Protein AF-A0A7C9D635-F1 (afdb_monomer)

pLDDT: mean 89.64, std 3.55, range [79.94, 94.56]

Foldseek 3Di:
DQVLLVVLVVLLVVLCVVLVVVLVVLCVVPDVSSVVSVVVSVVVSVCCSVVSVVVVLVVLLVVLCVVCVPCPPVSVVVSVVVVVNNVVNVVCVCVVVVVVD

Structure (mmCIF, N/CA/C/O backbone):
data_AF-A0A7C9D635-F1
#
_entry.id   AF-A0A7C9D635-F1
#
loop_
_atom_site.group_PDB
_atom_site.id
_atom_site.type_symbol
_atom_site.label_atom_id
_atom_site.label_alt_id
_atom_site.label_comp_id
_atom_site.label_asym_id
_atom_site.label_entity_id
_atom_site.label_seq_id
_atom_site.pdbx_PDB_ins_code
_atom_site.Cartn_x
_atom_site.Cartn_y
_atom_site.Cartn_z
_atom_site.occupancy
_atom_site.B_iso_or_equiv
_atom_site.auth_seq_id
_atom_site.auth_comp_id
_atom_site.auth_asym_id
_atom_site.auth_atom_id
_atom_site.pdbx_PDB_model_num
ATOM 1 N N . GLY A 1 1 ? 2.271 -0.012 -13.519 1.00 80.25 1 GLY A N 1
ATOM 2 C CA . GLY A 1 1 ? 1.827 0.991 -12.536 1.00 80.25 1 GLY A CA 1
ATOM 3 C C . GLY A 1 1 ? 0.332 0.948 -12.304 1.00 80.25 1 GLY A C 1
ATOM 4 O O . GLY A 1 1 ? -0.094 0.659 -11.195 1.00 80.25 1 GLY A O 1
ATOM 5 N N . ALA A 1 2 ? -0.465 1.207 -13.348 1.00 83.44 2 ALA A N 1
ATOM 6 C CA . ALA A 1 2 ? -1.921 1.358 -13.250 1.00 83.44 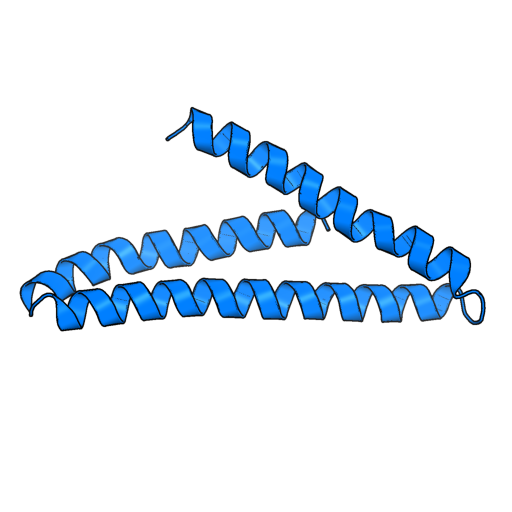2 ALA A CA 1
ATOM 7 C C . ALA A 1 2 ? -2.637 0.184 -12.556 1.00 83.44 2 ALA A C 1
A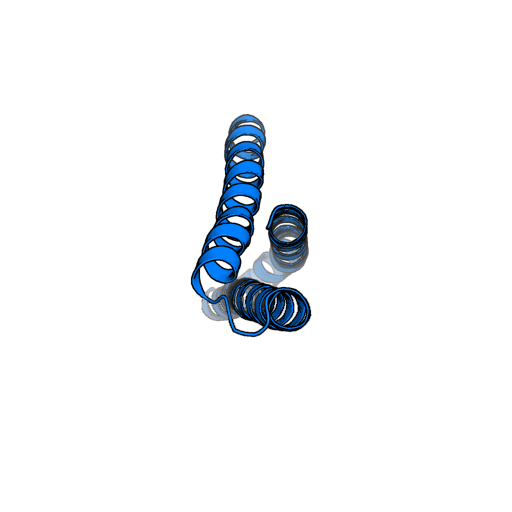TOM 9 O O . ALA A 1 2 ? -3.346 0.398 -11.578 1.00 83.44 2 ALA A O 1
ATOM 10 N N . ILE A 1 3 ? -2.390 -1.055 -12.996 1.00 87.88 3 ILE A N 1
ATOM 11 C CA . ILE A 1 3 ? -2.997 -2.256 -12.395 1.00 87.88 3 ILE A CA 1
ATOM 12 C C . ILE A 1 3 ? -2.609 -2.385 -10.914 1.00 87.88 3 ILE A C 1
ATOM 14 O O . ILE A 1 3 ? -3.475 -2.556 -10.061 1.00 87.88 3 ILE A O 1
ATOM 18 N N . THR A 1 4 ? -1.323 -2.225 -10.587 1.00 87.56 4 THR A N 1
ATOM 19 C CA . THR A 1 4 ? -0.830 -2.267 -9.201 1.00 87.56 4 THR A CA 1
ATOM 20 C C . THR A 1 4 ? -1.498 -1.213 -8.320 1.00 87.56 4 THR A C 1
ATOM 22 O O . THR A 1 4 ? -1.825 -1.498 -7.170 1.00 87.56 4 THR A O 1
ATOM 25 N N . SER A 1 5 ? -1.734 -0.014 -8.858 1.00 85.50 5 SER A N 1
ATOM 26 C CA . SER A 1 5 ? -2.427 1.081 -8.169 1.00 85.50 5 SER A CA 1
ATOM 27 C C . SER A 1 5 ? -3.887 0.725 -7.863 1.00 85.50 5 SER A C 1
ATOM 29 O O . SER A 1 5 ? -4.326 0.855 -6.720 1.00 85.50 5 SER A O 1
ATOM 31 N N . VAL A 1 6 ? -4.615 0.159 -8.834 1.00 88.62 6 VAL A N 1
ATOM 32 C CA . VAL A 1 6 ? -6.007 -0.292 -8.646 1.00 88.62 6 VAL A CA 1
ATOM 33 C C . VAL A 1 6 ? -6.096 -1.413 -7.607 1.00 88.62 6 VAL A C 1
ATOM 35 O O . VAL A 1 6 ? -6.906 -1.336 -6.682 1.00 88.62 6 VAL A O 1
ATOM 38 N N . ILE A 1 7 ? -5.228 -2.426 -7.707 1.00 90.00 7 ILE A N 1
ATOM 39 C CA . ILE A 1 7 ? -5.168 -3.534 -6.739 1.00 90.00 7 ILE A CA 1
ATOM 40 C C . ILE A 1 7 ? -4.857 -3.006 -5.333 1.00 90.00 7 ILE A C 1
ATOM 42 O O . ILE A 1 7 ? -5.476 -3.436 -4.360 1.00 90.00 7 ILE A O 1
ATOM 46 N N . SER A 1 8 ? -3.940 -2.045 -5.220 1.00 87.94 8 SER A N 1
ATOM 47 C CA . SER A 1 8 ? -3.569 -1.428 -3.940 1.00 87.94 8 SER A CA 1
ATOM 48 C C . SER A 1 8 ? -4.747 -0.697 -3.296 1.00 87.94 8 SER A C 1
ATOM 50 O O . SER A 1 8 ? -5.003 -0.874 -2.103 1.00 87.94 8 SER A O 1
ATOM 52 N N . GLY A 1 9 ? -5.511 0.068 -4.084 1.00 86.88 9 GLY A N 1
ATOM 53 C CA . GLY A 1 9 ? -6.738 0.714 -3.614 1.00 86.88 9 GLY A CA 1
ATOM 54 C C . GLY A 1 9 ? -7.799 -0.294 -3.164 1.00 86.88 9 GLY A C 1
ATOM 55 O O . GLY A 1 9 ? -8.386 -0.143 -2.091 1.00 86.88 9 GLY A O 1
ATOM 56 N N . PHE A 1 10 ? -8.000 -1.366 -3.933 1.00 89.88 10 PHE A N 1
ATOM 57 C CA . PHE A 1 10 ? -8.976 -2.408 -3.611 1.00 89.88 10 PHE A CA 1
ATOM 58 C C . PHE A 1 10 ? -8.619 -3.184 -2.335 1.00 89.88 10 PHE A C 1
ATOM 60 O O . PHE A 1 10 ? -9.476 -3.379 -1.472 1.00 89.88 10 PHE A O 1
ATOM 67 N N . LEU A 1 11 ? -7.358 -3.594 -2.176 1.00 90.62 11 LEU A N 1
ATOM 68 C CA . LEU A 1 11 ? -6.887 -4.291 -0.974 1.00 90.62 11 LEU A CA 1
ATOM 69 C C . LEU A 1 11 ? -7.008 -3.412 0.277 1.00 90.62 11 LEU A C 1
ATOM 71 O O . LEU A 1 11 ? -7.472 -3.889 1.315 1.00 90.62 11 LEU A O 1
ATOM 75 N N . GLY A 1 12 ? -6.666 -2.125 0.163 1.00 89.31 12 GLY A N 1
ATOM 76 C CA . GLY A 1 12 ? -6.865 -1.147 1.233 1.00 89.31 12 GLY A CA 1
ATOM 77 C C . GLY A 1 12 ? -8.333 -1.007 1.642 1.00 89.31 12 GLY A C 1
ATOM 78 O O . GLY A 1 12 ? -8.667 -1.045 2.826 1.00 89.31 12 GLY A O 1
ATOM 79 N N . MET A 1 13 ? -9.238 -0.937 0.666 1.00 91.69 13 MET A N 1
ATOM 80 C CA . MET A 1 13 ? -10.676 -0.871 0.932 1.00 91.69 13 MET A CA 1
ATOM 81 C C . MET A 1 13 ? -11.206 -2.156 1.589 1.00 91.69 13 MET A C 1
ATOM 83 O O . MET A 1 13 ? -12.028 -2.096 2.508 1.00 91.69 13 MET A O 1
ATOM 87 N N . LYS A 1 14 ? -10.722 -3.330 1.166 1.00 92.69 14 LYS A N 1
ATOM 88 C CA . LYS A 1 14 ? -11.120 -4.621 1.748 1.00 92.69 14 LYS A CA 1
ATOM 89 C C . LYS A 1 14 ? -10.719 -4.748 3.214 1.00 92.69 14 LYS A C 1
ATOM 91 O O . LYS A 1 14 ? -11.546 -5.166 4.022 1.00 92.69 14 LYS A O 1
ATOM 96 N N . ILE A 1 15 ? -9.493 -4.368 3.580 1.00 91.56 15 ILE A N 1
ATOM 97 C CA . ILE A 1 15 ? -9.068 -4.442 4.984 1.00 91.56 15 ILE A CA 1
ATOM 98 C C . ILE A 1 15 ? -9.791 -3.404 5.851 1.00 91.56 15 ILE A C 1
ATOM 100 O O . ILE A 1 15 ? -10.195 -3.734 6.966 1.00 91.56 15 ILE A O 1
ATOM 104 N N . ALA A 1 16 ? -10.044 -2.200 5.326 1.00 90.00 16 ALA A N 1
ATOM 105 C CA . ALA A 1 16 ? -10.796 -1.166 6.037 1.00 90.00 16 ALA A CA 1
ATOM 106 C C . ALA A 1 16 ? -12.244 -1.608 6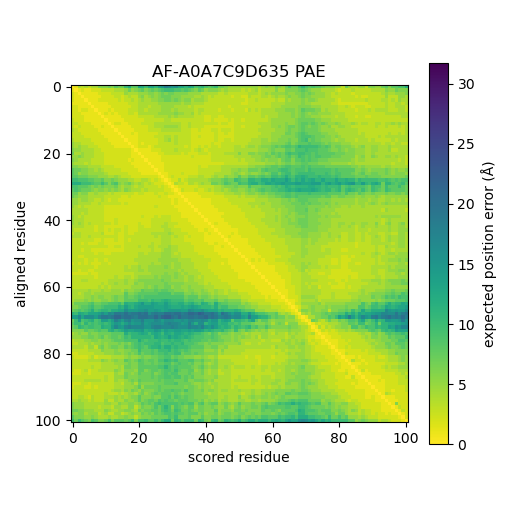.315 1.00 90.00 16 ALA A C 1
ATOM 108 O O . ALA A 1 16 ? -12.675 -1.645 7.466 1.00 90.00 16 ALA A O 1
ATOM 109 N N . THR A 1 17 ? -12.978 -2.043 5.286 1.00 92.69 17 THR A N 1
ATOM 110 C CA . THR A 1 17 ? -14.371 -2.516 5.437 1.00 92.69 17 THR A CA 1
ATOM 111 C C . THR A 1 17 ? -14.491 -3.720 6.374 1.00 92.69 17 THR A C 1
ATOM 113 O O . THR A 1 17 ? -15.461 -3.820 7.125 1.00 92.69 17 THR A O 1
ATOM 116 N N . TYR A 1 18 ? -13.484 -4.594 6.404 1.00 91.88 18 TYR A N 1
ATOM 117 C CA . TYR A 1 18 ? -13.421 -5.716 7.339 1.00 91.88 18 TYR A CA 1
ATOM 118 C C . TYR A 1 18 ? -13.134 -5.292 8.790 1.00 91.88 18 TYR A C 1
ATOM 120 O O . TYR A 1 18 ? -13.691 -5.858 9.735 1.00 91.88 18 TYR A O 1
ATOM 128 N N . ALA A 1 19 ? -12.254 -4.309 8.989 1.00 92.31 19 ALA A N 1
ATOM 129 C CA . ALA A 1 19 ? -11.829 -3.875 10.316 1.00 92.31 19 ALA A CA 1
ATOM 130 C C . ALA A 1 19 ? -12.851 -2.967 11.014 1.00 92.31 19 ALA A C 1
ATOM 132 O O . ALA A 1 19 ? -12.938 -3.009 12.239 1.00 92.31 19 ALA A O 1
ATOM 133 N N . ASN A 1 20 ? -13.657 -2.205 10.268 1.00 92.19 20 ASN A N 1
ATOM 134 C CA . ASN A 1 20 ? -14.585 -1.213 10.827 1.00 92.19 20 ASN A CA 1
ATOM 135 C C . ASN A 1 20 ? -15.512 -1.799 11.908 1.00 92.19 20 ASN A C 1
ATOM 137 O O . ASN A 1 20 ? -15.509 -1.331 13.046 1.00 92.19 20 ASN A O 1
ATOM 141 N N . ALA A 1 21 ? -16.233 -2.883 11.601 1.00 93.56 21 ALA A N 1
ATOM 142 C CA . ALA A 1 21 ? -17.135 -3.520 12.566 1.00 93.56 21 ALA A CA 1
ATOM 143 C C . ALA A 1 21 ? -16.388 -4.135 13.767 1.00 93.56 21 ALA A C 1
ATOM 145 O O . ALA A 1 21 ? -16.878 -4.107 14.897 1.00 93.56 21 ALA A O 1
ATOM 146 N N . ARG A 1 22 ? -15.176 -4.664 13.547 1.00 92.31 22 ARG A N 1
ATOM 147 C CA . ARG A 1 22 ? -14.344 -5.258 14.608 1.00 92.31 22 ARG A CA 1
ATOM 148 C C . ARG A 1 22 ? -13.842 -4.205 15.585 1.00 92.31 22 ARG A C 1
ATOM 150 O O . ARG A 1 22 ? -13.879 -4.437 16.790 1.00 92.31 22 ARG A O 1
ATOM 157 N N . THR A 1 23 ? -13.434 -3.046 15.080 1.00 92.38 23 THR A N 1
ATOM 158 C CA . THR A 1 23 ? -13.019 -1.910 15.908 1.00 92.38 23 THR A CA 1
ATOM 159 C C . THR A 1 23 ? -14.172 -1.439 16.797 1.00 92.38 23 THR A C 1
ATOM 161 O O . THR A 1 23 ? -13.965 -1.231 17.992 1.00 92.38 23 THR A O 1
ATOM 164 N N . THR A 1 24 ? -15.403 -1.361 16.273 1.00 93.50 24 THR A N 1
ATOM 165 C CA . THR A 1 24 ? -16.593 -1.004 17.069 1.00 93.50 24 THR A CA 1
ATOM 166 C C . THR A 1 24 ? -16.911 -2.037 18.155 1.00 93.50 24 THR A C 1
ATOM 168 O O . THR A 1 24 ? -17.258 -1.667 19.276 1.00 93.50 24 THR A O 1
ATOM 171 N N . LEU A 1 25 ? -16.775 -3.335 17.863 1.00 94.38 25 LEU A N 1
ATOM 172 C CA . LEU A 1 25 ? -16.985 -4.391 18.860 1.00 94.38 25 LEU A CA 1
ATOM 173 C C . LEU A 1 25 ? -15.929 -4.351 19.971 1.00 94.38 25 LEU A C 1
ATOM 175 O O . LEU A 1 25 ? -16.267 -4.484 21.147 1.00 94.38 25 LEU A O 1
ATOM 179 N N . GLU A 1 26 ? -14.664 -4.128 19.618 1.00 92.25 26 GLU A N 1
ATOM 180 C CA . GLU A 1 26 ? -13.569 -4.036 20.589 1.00 92.25 26 GLU A CA 1
ATOM 181 C C . GLU A 1 26 ? -13.597 -2.735 21.402 1.00 92.25 26 GLU A C 1
ATOM 183 O O . GLU A 1 26 ? -13.112 -2.723 22.532 1.00 92.25 26 GLU A O 1
ATOM 188 N N . ALA A 1 27 ? -14.246 -1.675 20.908 1.00 93.75 27 ALA A N 1
ATOM 189 C CA . ALA A 1 27 ? -14.462 -0.444 21.672 1.00 93.75 27 ALA A CA 1
ATOM 190 C C . ALA A 1 27 ? -15.300 -0.671 22.940 1.00 93.75 27 ALA A C 1
ATOM 192 O O . ALA A 1 27 ? -15.100 0.023 23.936 1.00 93.75 27 ALA A O 1
ATOM 193 N N . ARG A 1 28 ? -16.157 -1.704 22.961 1.00 93.19 28 ARG A N 1
ATOM 194 C CA . ARG A 1 28 ? -16.902 -2.109 24.169 1.00 93.19 28 ARG A CA 1
ATOM 195 C C . ARG A 1 28 ? -15.992 -2.597 25.299 1.00 93.19 28 ARG A C 1
ATOM 197 O O . ARG A 1 28 ? -16.391 -2.557 26.456 1.00 93.19 28 ARG A O 1
ATOM 204 N N . LYS A 1 29 ? -14.782 -3.062 24.974 1.00 91.94 29 LYS A N 1
ATOM 205 C CA . LYS A 1 29 ? -13.781 -3.562 25.932 1.00 91.94 29 LYS A CA 1
ATOM 206 C C . LYS A 1 29 ? -12.760 -2.487 26.328 1.00 91.94 29 LYS A C 1
ATOM 208 O O . LYS A 1 29 ? -11.789 -2.790 27.018 1.00 91.94 29 LYS A O 1
ATOM 213 N N . GLY A 1 30 ? -12.966 -1.247 25.881 1.00 92.44 30 GLY A N 1
ATOM 214 C CA . GLY A 1 30 ? -12.103 -0.105 26.154 1.00 92.44 30 GLY A CA 1
ATOM 215 C C . GLY A 1 30 ? -11.297 0.362 24.941 1.00 92.44 30 GLY A C 1
ATOM 216 O O . GLY A 1 30 ? -11.036 -0.374 23.987 1.00 92.44 30 GLY A O 1
ATOM 217 N N . VAL A 1 31 ? -10.860 1.620 25.011 1.00 92.38 31 VAL A N 1
ATOM 218 C CA . VAL A 1 31 ? -10.211 2.336 23.901 1.00 92.38 31 VAL A CA 1
ATOM 219 C C . VAL A 1 31 ? -8.908 1.662 23.458 1.00 92.38 31 VAL A C 1
ATOM 221 O O . VAL A 1 31 ? -8.639 1.572 22.264 1.00 92.38 31 VAL A O 1
ATOM 224 N N . GLY A 1 32 ? -8.127 1.110 24.394 1.00 93.50 32 GLY A N 1
ATOM 225 C CA . GLY A 1 32 ? -6.860 0.447 24.071 1.00 93.50 32 GLY A CA 1
ATOM 226 C C . GLY A 1 32 ? -7.024 -0.776 23.161 1.00 93.50 32 GLY A C 1
ATOM 227 O O . GLY A 1 32 ? -6.220 -0.984 22.252 1.00 93.50 32 GLY A O 1
ATOM 228 N N . LYS A 1 33 ? -8.089 -1.569 23.345 1.00 90.81 33 LYS A N 1
ATOM 229 C CA . LYS A 1 33 ? -8.364 -2.745 22.501 1.00 90.81 33 LYS A CA 1
ATOM 230 C C . LYS A 1 33 ? -8.827 -2.336 21.104 1.00 90.81 33 LYS A C 1
ATOM 232 O O . LYS A 1 33 ? -8.316 -2.875 20.123 1.00 90.81 33 LYS A O 1
ATOM 237 N N . ALA A 1 34 ? -9.709 -1.340 21.010 1.00 91.81 34 ALA A N 1
ATOM 238 C CA . ALA A 1 34 ? -10.128 -0.771 19.729 1.00 91.81 34 ALA A CA 1
ATOM 239 C C . ALA A 1 34 ? -8.946 -0.183 18.946 1.00 91.81 34 ALA A C 1
ATOM 241 O O . ALA A 1 34 ? -8.797 -0.463 17.756 1.00 91.81 34 ALA A O 1
ATOM 242 N N . PHE A 1 35 ? -8.068 0.562 19.623 1.00 94.06 35 PHE A N 1
ATOM 243 C CA . PHE A 1 35 ? -6.881 1.149 19.008 1.00 94.06 35 PHE A CA 1
ATOM 244 C C . PHE A 1 35 ? -5.955 0.082 18.418 1.00 94.06 35 PHE A C 1
ATOM 246 O O . PHE A 1 35 ? -5.518 0.218 17.280 1.00 94.06 35 PHE A O 1
ATOM 253 N N . ILE A 1 36 ? -5.704 -1.016 19.141 1.00 94.06 36 ILE A N 1
ATOM 254 C CA . ILE A 1 36 ? -4.860 -2.110 18.637 1.00 94.06 36 ILE A CA 1
ATOM 255 C C . ILE A 1 36 ? -5.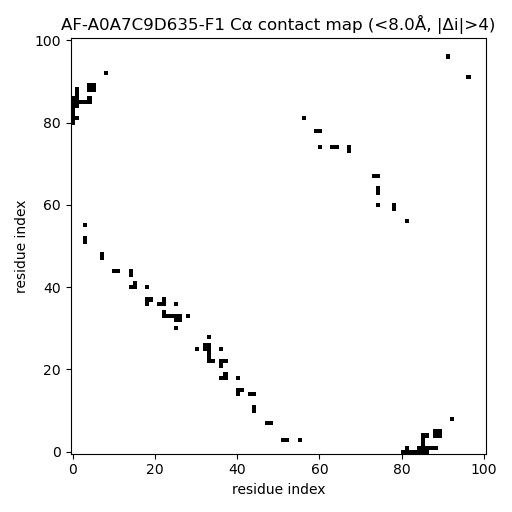455 -2.734 17.369 1.00 94.06 36 ILE A C 1
ATOM 257 O O . ILE A 1 36 ? -4.707 -3.040 16.440 1.00 94.06 36 ILE A O 1
ATOM 261 N N . VAL A 1 37 ? -6.776 -2.923 17.298 1.00 93.19 37 VAL A N 1
ATOM 262 C CA . VAL A 1 37 ? -7.422 -3.485 16.099 1.00 93.19 37 VAL A CA 1
ATOM 263 C C . VAL A 1 37 ? -7.344 -2.523 14.919 1.00 93.19 37 VAL A C 1
ATOM 265 O O . VAL A 1 37 ? -6.925 -2.938 13.835 1.00 93.19 37 VAL A O 1
ATOM 268 N N . ALA A 1 38 ? -7.656 -1.245 15.134 1.00 92.31 38 ALA A N 1
ATOM 269 C CA . ALA A 1 38 ? -7.537 -0.223 14.101 1.00 92.31 38 ALA A CA 1
ATOM 270 C C . ALA A 1 38 ? -6.086 -0.105 13.601 1.00 92.31 38 ALA A C 1
ATOM 272 O O . ALA A 1 38 ? -5.836 -0.197 12.399 1.00 92.31 38 ALA A O 1
ATOM 273 N N . PHE A 1 39 ? -5.112 -0.021 14.511 1.00 94.56 39 PHE A N 1
ATOM 274 C CA . PHE A 1 39 ? -3.696 0.087 14.166 1.00 94.56 39 PHE A CA 1
ATOM 275 C C . PHE A 1 39 ? -3.183 -1.145 13.415 1.00 94.56 39 PHE A C 1
ATOM 277 O O . PHE A 1 39 ? -2.522 -1.008 12.388 1.00 94.56 39 PHE A O 1
ATOM 284 N N . ARG A 1 40 ? -3.534 -2.359 13.863 1.00 93.75 40 ARG A N 1
ATOM 285 C CA . ARG A 1 40 ? -3.163 -3.595 13.154 1.00 93.75 40 ARG A CA 1
ATOM 286 C C . ARG A 1 40 ? -3.763 -3.645 11.752 1.00 93.75 40 ARG A C 1
ATOM 288 O O . ARG A 1 40 ? -3.065 -4.042 10.826 1.00 93.75 40 ARG A O 1
ATOM 295 N N . SER A 1 41 ? -5.013 -3.219 11.574 1.00 92.69 41 SER A N 1
ATOM 296 C CA . SER A 1 41 ? -5.625 -3.162 10.241 1.00 92.69 41 SER A CA 1
ATOM 297 C C . SER A 1 41 ? -4.937 -2.150 9.315 1.00 92.69 41 SER A C 1
ATOM 299 O O . SER A 1 41 ? -4.670 -2.470 8.157 1.00 92.69 41 SER A O 1
ATOM 301 N N . GLY A 1 42 ? -4.552 -0.981 9.841 1.00 92.12 42 GLY A N 1
ATOM 302 C CA . GLY A 1 42 ? -3.771 0.015 9.104 1.00 92.12 42 GLY A CA 1
ATOM 303 C C . GLY A 1 42 ? -2.369 -0.483 8.745 1.00 92.12 42 GLY A C 1
ATOM 304 O O . GLY A 1 42 ? -1.918 -0.301 7.616 1.00 92.12 42 GLY A O 1
ATOM 305 N N . ALA A 1 43 ? -1.705 -1.186 9.665 1.00 94.19 43 ALA A N 1
ATOM 306 C CA . ALA A 1 43 ? -0.403 -1.796 9.414 1.00 94.19 43 ALA A CA 1
ATOM 307 C C . ALA A 1 43 ? -0.474 -2.842 8.291 1.00 94.19 43 ALA A C 1
ATOM 309 O O . ALA A 1 43 ? 0.375 -2.832 7.402 1.00 94.19 43 ALA A O 1
ATOM 310 N N . VAL A 1 44 ? -1.505 -3.699 8.277 1.00 92.62 44 VAL A N 1
ATOM 311 C CA . VAL A 1 44 ? -1.714 -4.681 7.197 1.00 92.62 44 VAL A CA 1
ATOM 312 C C . VAL A 1 44 ? -1.829 -3.986 5.843 1.00 92.62 44 VAL A C 1
ATOM 314 O O . VAL A 1 44 ? -1.169 -4.417 4.901 1.00 92.62 44 VAL A O 1
ATOM 317 N N . MET A 1 45 ? -2.594 -2.892 5.750 1.00 91.88 45 MET A N 1
ATOM 318 C CA . MET A 1 45 ? -2.666 -2.085 4.527 1.00 91.88 45 MET A CA 1
ATOM 319 C C . MET A 1 45 ? -1.281 -1.556 4.128 1.00 91.88 45 MET A C 1
ATOM 321 O O . MET A 1 45 ? -0.843 -1.773 3.000 1.00 91.88 45 MET A O 1
ATOM 325 N N . GLY A 1 46 ? -0.566 -0.907 5.050 1.00 91.75 46 GLY A N 1
ATOM 326 C CA . GLY A 1 46 ? 0.742 -0.307 4.776 1.00 91.75 46 GLY A CA 1
ATOM 327 C C . GLY A 1 46 ? 1.785 -1.316 4.288 1.00 91.75 46 GLY A C 1
ATOM 328 O O . GLY A 1 46 ? 2.420 -1.090 3.256 1.00 91.75 46 GLY A O 1
ATOM 329 N N . PHE A 1 47 ? 1.925 -2.451 4.978 1.00 94.25 47 PHE A N 1
ATOM 330 C CA . PHE A 1 47 ? 2.883 -3.492 4.598 1.00 94.25 47 PHE A CA 1
ATOM 331 C C . PHE A 1 47 ? 2.545 -4.133 3.251 1.00 94.25 47 PHE A C 1
ATOM 333 O O . PHE A 1 47 ? 3.450 -4.332 2.441 1.00 94.25 47 PHE A O 1
ATOM 340 N N . LEU A 1 48 ? 1.264 -4.409 2.974 1.00 91.50 48 LEU A N 1
ATOM 341 C CA . LEU A 1 48 ? 0.846 -4.960 1.680 1.00 91.50 48 LEU A CA 1
ATOM 342 C C . LEU A 1 48 ? 1.161 -4.005 0.533 1.00 91.50 48 LEU A C 1
ATOM 344 O O . LEU A 1 48 ? 1.722 -4.431 -0.474 1.00 91.50 48 LEU A O 1
ATOM 348 N N . LEU A 1 49 ? 0.827 -2.721 0.682 1.00 90.94 49 LEU A N 1
ATOM 349 C CA . LEU A 1 49 ? 1.052 -1.730 -0.368 1.00 90.94 49 LEU A CA 1
ATOM 350 C C . LEU A 1 49 ? 2.548 -1.502 -0.616 1.00 90.94 49 LEU A C 1
ATOM 352 O O . LEU A 1 49 ? 2.974 -1.483 -1.772 1.00 90.94 49 LEU A O 1
ATOM 356 N N . ALA A 1 50 ? 3.348 -1.380 0.446 1.00 92.44 50 ALA A N 1
ATOM 357 C CA . ALA A 1 50 ? 4.790 -1.181 0.331 1.00 92.44 50 ALA A CA 1
ATOM 358 C C . ALA A 1 50 ? 5.490 -2.397 -0.299 1.00 92.44 50 ALA A C 1
ATOM 360 O O . ALA A 1 50 ? 6.240 -2.245 -1.265 1.00 92.44 50 ALA A O 1
ATOM 361 N N . ALA A 1 51 ? 5.208 -3.607 0.200 1.00 93.06 51 ALA A N 1
ATOM 362 C CA . ALA A 1 51 ? 5.823 -4.830 -0.307 1.00 93.06 51 ALA A CA 1
ATOM 363 C C . ALA A 1 51 ? 5.407 -5.116 -1.755 1.00 93.06 51 ALA A C 1
ATOM 365 O O . ALA A 1 51 ? 6.262 -5.398 -2.592 1.00 93.06 51 ALA A O 1
ATOM 366 N N . ASN A 1 52 ? 4.116 -4.988 -2.079 1.00 91.06 52 ASN A N 1
ATOM 367 C CA . ASN A 1 52 ? 3.619 -5.215 -3.434 1.00 91.06 52 ASN A CA 1
ATOM 368 C C . ASN A 1 52 ? 4.158 -4.170 -4.423 1.00 91.06 52 ASN A C 1
ATOM 370 O O . ASN A 1 52 ? 4.555 -4.516 -5.533 1.00 91.06 52 ASN A O 1
ATOM 374 N N . GLY A 1 53 ? 4.224 -2.896 -4.023 1.00 90.38 53 GLY A N 1
ATOM 375 C CA . GLY A 1 53 ? 4.787 -1.835 -4.857 1.00 90.38 53 GLY A CA 1
ATOM 376 C C . GLY A 1 53 ? 6.254 -2.086 -5.211 1.00 90.38 53 GLY A C 1
ATOM 377 O O . GLY A 1 53 ? 6.626 -1.973 -6.381 1.00 90.38 53 GLY A O 1
ATOM 378 N N . LEU A 1 54 ? 7.057 -2.485 -4.220 1.00 92.56 54 LEU A N 1
ATOM 379 C CA . LEU A 1 54 ? 8.471 -2.808 -4.410 1.00 92.56 54 LEU A CA 1
ATOM 380 C C . LEU A 1 54 ? 8.665 -4.084 -5.240 1.00 92.56 54 LEU A C 1
ATOM 382 O O . LEU A 1 54 ? 9.484 -4.100 -6.156 1.00 92.56 54 LEU A O 1
ATOM 386 N N . LEU A 1 55 ? 7.890 -5.134 -4.958 1.00 92.81 55 LEU A N 1
ATOM 387 C CA . LEU A 1 55 ? 7.969 -6.414 -5.660 1.00 92.81 55 LEU A CA 1
ATOM 388 C C . LEU A 1 55 ? 7.618 -6.265 -7.144 1.00 92.81 55 LEU A C 1
ATOM 390 O O . LEU A 1 55 ? 8.349 -6.763 -7.998 1.00 92.81 55 LEU A O 1
ATOM 394 N N . VAL A 1 56 ? 6.547 -5.537 -7.475 1.00 92.25 56 VAL A N 1
ATOM 395 C CA . VAL A 1 56 ? 6.170 -5.317 -8.878 1.00 9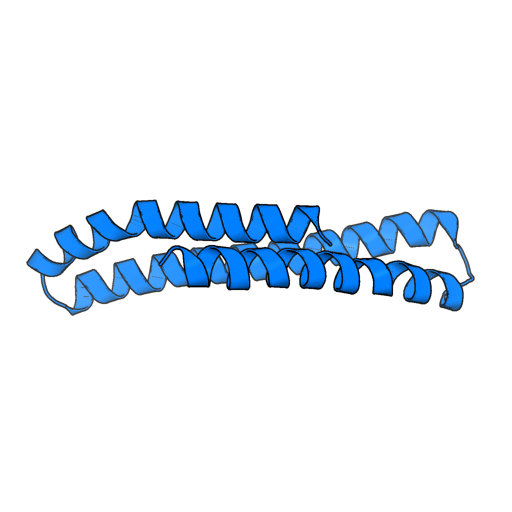2.25 56 VAL A CA 1
ATOM 396 C C . VAL A 1 56 ? 7.208 -4.461 -9.603 1.00 92.25 56 VAL A C 1
ATOM 398 O O . VAL A 1 56 ? 7.529 -4.752 -10.757 1.00 92.25 56 VAL A O 1
ATOM 401 N N . LEU A 1 57 ? 7.768 -3.441 -8.945 1.00 91.06 57 LEU A N 1
ATOM 402 C CA . LEU A 1 57 ? 8.847 -2.643 -9.526 1.00 91.06 57 LEU A CA 1
ATOM 403 C C . LEU A 1 57 ? 10.074 -3.516 -9.826 1.00 91.06 57 LEU A C 1
ATOM 405 O O . LEU A 1 57 ? 10.598 -3.473 -10.936 1.00 91.06 57 LEU A O 1
ATOM 409 N N . TYR A 1 58 ? 10.480 -4.356 -8.873 1.00 91.44 58 TYR A N 1
ATOM 410 C CA . TYR A 1 58 ? 11.606 -5.275 -9.024 1.00 91.44 58 TYR A CA 1
ATOM 411 C C . TYR A 1 58 ? 11.406 -6.273 -10.174 1.00 91.44 58 TYR A C 1
ATOM 413 O O . TYR A 1 58 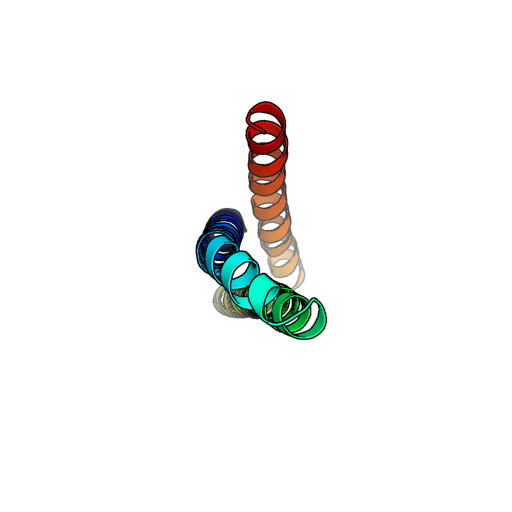? 12.290 -6.426 -11.017 1.00 91.44 58 TYR A O 1
ATOM 421 N N . ILE A 1 59 ? 10.227 -6.900 -10.263 1.00 91.06 59 ILE A N 1
ATOM 422 C CA . ILE A 1 59 ? 9.888 -7.816 -11.365 1.00 91.06 59 ILE A CA 1
ATOM 423 C C . ILE A 1 59 ? 9.909 -7.081 -12.707 1.00 91.06 59 ILE A C 1
ATOM 425 O O . ILE A 1 59 ? 10.436 -7.605 -13.686 1.00 91.06 59 ILE A O 1
ATOM 429 N N . THR A 1 60 ? 9.378 -5.856 -12.757 1.00 88.62 60 THR A N 1
ATOM 430 C CA . THR A 1 60 ? 9.379 -5.048 -13.985 1.00 88.62 60 THR A CA 1
ATOM 431 C C . THR A 1 60 ? 10.812 -4.749 -14.430 1.00 88.62 60 THR A C 1
ATOM 433 O O . THR A 1 60 ? 11.130 -4.938 -15.598 1.00 88.62 60 THR A O 1
ATOM 436 N N . ILE A 1 61 ? 11.708 -4.376 -13.512 1.00 88.50 61 ILE A N 1
ATOM 437 C CA . ILE A 1 61 ? 13.129 -4.152 -13.827 1.00 88.50 61 ILE A CA 1
ATOM 438 C C . ILE A 1 61 ? 13.778 -5.422 -14.392 1.00 88.50 61 ILE A C 1
ATOM 440 O O . ILE A 1 61 ? 14.462 -5.358 -15.409 1.00 88.50 61 ILE A O 1
ATOM 444 N N . LEU A 1 62 ? 13.545 -6.581 -13.768 1.00 88.06 62 LEU A N 1
ATOM 445 C CA . LEU A 1 62 ? 14.080 -7.867 -14.228 1.00 88.06 62 LEU A CA 1
ATOM 446 C C . LEU A 1 62 ? 13.601 -8.236 -15.637 1.00 88.06 62 LEU A C 1
ATOM 448 O O . LEU A 1 62 ? 14.409 -8.654 -16.463 1.00 88.06 62 LEU A O 1
ATOM 452 N N . LEU A 1 63 ? 12.309 -8.054 -15.920 1.00 88.00 63 LEU A N 1
ATOM 453 C CA . LEU A 1 63 ? 11.732 -8.343 -17.235 1.00 88.00 63 LEU A CA 1
ATOM 454 C C . LEU A 1 63 ? 12.280 -7.410 -18.318 1.00 88.00 63 LEU A C 1
ATOM 456 O O . LEU A 1 63 ? 12.647 -7.872 -19.394 1.00 88.00 63 LEU A O 1
ATOM 460 N N . PHE A 1 64 ? 12.385 -6.113 -18.030 1.00 85.81 64 PHE A N 1
ATOM 461 C CA . PHE A 1 64 ? 12.940 -5.149 -18.982 1.00 85.81 64 PHE A CA 1
ATOM 462 C C . PHE A 1 64 ? 14.441 -5.361 -19.197 1.00 85.81 64 PHE A C 1
ATOM 464 O O . PHE A 1 64 ? 14.923 -5.188 -20.315 1.00 85.81 64 PHE A O 1
ATOM 471 N N . LYS A 1 65 ? 15.173 -5.820 -18.174 1.00 86.38 65 LYS A N 1
ATOM 472 C CA . LYS A 1 65 ? 16.597 -6.160 -18.287 1.00 86.38 65 LYS A CA 1
ATOM 473 C C . LYS A 1 65 ? 16.851 -7.301 -19.275 1.00 86.38 65 LYS A C 1
ATOM 475 O O . LYS A 1 65 ? 17.847 -7.257 -19.988 1.00 86.38 65 LYS A O 1
ATOM 480 N N . LEU A 1 66 ? 15.953 -8.289 -19.358 1.00 85.31 66 LEU A N 1
ATOM 481 C CA . LEU A 1 66 ? 16.065 -9.377 -20.341 1.00 85.31 66 LEU A CA 1
ATOM 482 C C . LEU A 1 66 ? 15.981 -8.875 -21.790 1.00 85.31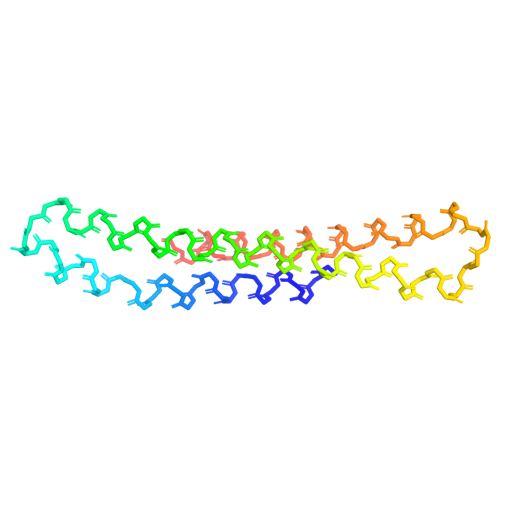 66 LEU A C 1
ATOM 484 O O . LEU A 1 66 ? 16.568 -9.492 -22.672 1.00 85.31 66 LEU A O 1
ATOM 488 N N . TYR A 1 67 ? 15.264 -7.775 -22.030 1.00 84.12 67 TYR A N 1
ATOM 489 C CA . TYR A 1 67 ? 15.087 -7.202 -23.364 1.00 84.12 67 TYR A CA 1
ATOM 490 C C . TYR A 1 67 ? 16.157 -6.154 -23.712 1.00 84.12 67 TYR A C 1
ATOM 492 O O . TYR A 1 67 ? 16.679 -6.162 -24.821 1.00 84.12 67 TYR A O 1
ATOM 500 N N . TYR A 1 68 ? 16.504 -5.272 -22.769 1.00 82.00 68 TYR A N 1
ATOM 501 C CA . TYR A 1 68 ? 17.442 -4.163 -22.999 1.00 82.00 68 TYR A CA 1
ATOM 502 C C . TYR A 1 68 ? 18.925 -4.536 -22.819 1.00 82.00 68 TYR A C 1
ATOM 504 O O . TYR A 1 68 ? 19.795 -3.822 -23.316 1.00 82.00 68 TYR A O 1
ATOM 512 N N . GLY A 1 69 ? 19.244 -5.648 -22.145 1.00 81.12 69 GLY A N 1
ATOM 513 C CA . GLY A 1 69 ? 20.622 -6.127 -21.988 1.00 81.12 69 GLY A CA 1
ATOM 514 C C . GLY A 1 69 ? 21.542 -5.112 -21.295 1.00 81.12 69 GLY A C 1
ATOM 515 O O . GLY A 1 69 ? 21.448 -4.917 -20.083 1.00 81.12 69 GLY A O 1
ATOM 516 N N . GLU A 1 70 ? 22.437 -4.496 -22.074 1.00 79.94 70 GLU A N 1
ATOM 517 C CA . GLU A 1 70 ? 23.448 -3.512 -21.642 1.00 79.94 70 GLU A CA 1
ATOM 518 C C . GLU A 1 70 ? 22.980 -2.047 -21.788 1.00 79.94 70 GLU A C 1
ATOM 520 O O . GLU A 1 70 ? 2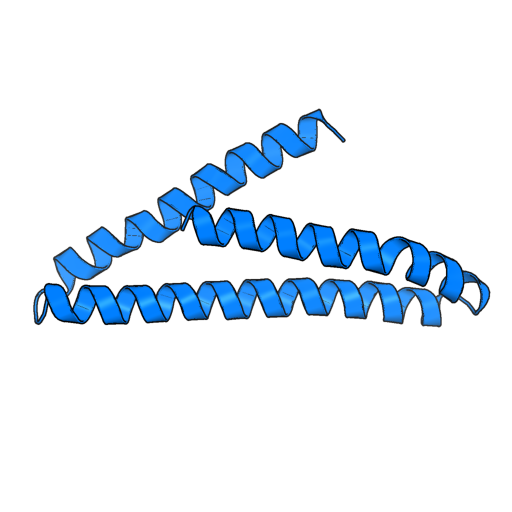3.689 -1.138 -21.359 1.00 79.94 70 GLU A O 1
ATOM 525 N N . ASP A 1 71 ? 21.802 -1.777 -22.365 1.00 83.31 71 ASP A N 1
ATOM 526 C CA . ASP A 1 71 ? 21.257 -0.415 -22.450 1.00 83.31 71 ASP A CA 1
ATOM 527 C C . ASP A 1 71 ? 20.426 -0.067 -21.204 1.00 83.31 71 ASP A C 1
ATOM 529 O O . ASP A 1 71 ? 19.200 -0.201 -21.150 1.00 83.31 71 ASP A O 1
ATOM 533 N N . TRP A 1 72 ? 21.123 0.391 -20.163 1.00 80.12 72 TRP A N 1
ATOM 534 C CA . TRP A 1 72 ? 20.500 0.823 -18.908 1.00 80.12 72 TRP A CA 1
ATOM 535 C C . TRP A 1 72 ? 19.724 2.140 -19.068 1.00 80.12 72 TRP A C 1
ATOM 537 O O . TRP A 1 72 ? 18.802 2.396 -18.291 1.00 80.12 72 TRP A O 1
ATOM 547 N N . GLY A 1 73 ? 20.065 2.963 -20.068 1.00 83.00 73 GLY A N 1
ATOM 548 C CA . GLY A 1 73 ? 19.415 4.250 -20.321 1.00 83.00 73 GLY A CA 1
ATOM 549 C C . GLY A 1 73 ? 17.964 4.068 -20.761 1.00 83.00 73 GLY A C 1
ATOM 550 O O . GLY A 1 73 ? 17.048 4.536 -20.077 1.00 83.00 73 GLY A O 1
ATOM 551 N N . GLY A 1 74 ? 17.750 3.301 -21.836 1.00 82.94 74 GLY A N 1
ATOM 552 C CA . GLY A 1 74 ? 16.406 3.001 -22.345 1.00 82.94 74 GLY A CA 1
ATOM 553 C C . GLY A 1 74 ? 15.552 2.172 -21.376 1.00 82.94 74 GLY A C 1
ATOM 554 O O . GLY A 1 74 ? 14.324 2.325 -21.315 1.00 82.94 74 GLY A O 1
ATOM 555 N N . LEU A 1 75 ? 16.196 1.338 -20.552 1.00 84.69 75 LEU A N 1
ATOM 556 C CA . LEU A 1 75 ? 15.532 0.559 -19.508 1.00 84.69 75 LEU A CA 1
ATOM 557 C C . LEU A 1 75 ? 14.883 1.456 -18.446 1.00 84.69 75 LEU A C 1
ATOM 559 O O . LEU A 1 75 ? 13.696 1.293 -18.145 1.00 84.69 75 LEU A O 1
ATOM 563 N N . PHE A 1 76 ? 15.629 2.408 -17.878 1.00 84.94 76 PHE A N 1
ATOM 564 C CA . PHE A 1 76 ? 15.078 3.290 -16.845 1.00 84.94 76 PHE A CA 1
ATOM 565 C C . PHE A 1 76 ? 14.072 4.285 -17.408 1.00 84.94 76 PHE A C 1
ATOM 567 O O . PHE A 1 76 ? 13.072 4.556 -16.739 1.00 84.94 76 PHE A O 1
ATOM 574 N N . GLU A 1 77 ? 14.276 4.759 -18.638 1.00 88.31 77 GLU A N 1
ATOM 575 C CA . GLU A 1 77 ? 13.299 5.594 -19.337 1.00 88.31 77 GLU A CA 1
ATOM 576 C C . GLU A 1 77 ? 11.950 4.873 -19.458 1.00 88.31 77 GLU A C 1
ATOM 578 O O . GLU A 1 77 ? 10.917 5.418 -19.067 1.00 88.31 77 GLU A O 1
ATOM 583 N N . SER A 1 78 ? 11.957 3.594 -19.841 1.00 84.56 78 SER A N 1
ATOM 584 C CA . SER A 1 78 ? 10.742 2.772 -19.900 1.00 84.56 78 SER A CA 1
ATOM 585 C C . SER A 1 78 ? 10.092 2.556 -18.524 1.00 84.56 78 SER A C 1
ATOM 587 O O . SER A 1 78 ? 8.863 2.577 -18.392 1.00 84.56 78 SER A O 1
ATOM 589 N N . ILE A 1 79 ? 10.895 2.394 -17.466 1.00 88.19 79 ILE A N 1
ATOM 590 C CA . ILE A 1 79 ? 10.398 2.223 -16.089 1.00 88.19 79 ILE A CA 1
ATOM 591 C C . ILE A 1 79 ? 9.705 3.485 -15.567 1.00 88.19 79 ILE A C 1
ATOM 593 O O . ILE A 1 79 ? 8.781 3.364 -14.757 1.00 88.19 79 ILE A O 1
ATOM 597 N N . THR A 1 80 ? 10.059 4.686 -16.038 1.00 88.44 80 THR A N 1
ATOM 598 C CA . THR A 1 80 ? 9.346 5.915 -15.633 1.00 88.44 80 THR A CA 1
ATOM 599 C C . THR A 1 80 ? 7.838 5.836 -15.925 1.00 88.44 80 THR A C 1
ATOM 601 O O . THR A 1 80 ? 7.020 6.328 -15.136 1.00 88.44 80 THR A O 1
ATOM 604 N N . GLY A 1 81 ? 7.443 5.089 -16.966 1.00 89.62 81 GLY A N 1
ATOM 605 C CA . GLY A 1 81 ? 6.046 4.792 -17.291 1.00 89.62 81 GLY A CA 1
ATOM 606 C C . GLY A 1 81 ? 5.298 4.019 -16.193 1.00 89.62 81 GLY A C 1
ATOM 607 O O . GLY A 1 81 ? 4.079 4.160 -16.044 1.00 89.62 81 GLY A O 1
ATOM 608 N N . TYR A 1 82 ? 6.004 3.250 -15.354 1.00 90.06 82 TYR A N 1
ATOM 609 C CA . TYR A 1 82 ? 5.408 2.586 -14.193 1.00 90.06 82 TYR A CA 1
ATOM 610 C C . TYR A 1 82 ? 4.860 3.603 -13.185 1.00 90.06 82 TYR A C 1
ATOM 612 O O . TYR A 1 82 ? 3.723 3.446 -12.723 1.00 90.06 82 TYR A O 1
ATOM 620 N N . GLY A 1 83 ? 5.643 4.643 -12.881 1.00 89.19 83 GLY A N 1
ATOM 621 C CA . GLY A 1 83 ? 5.248 5.732 -11.987 1.00 89.19 83 GLY A CA 1
ATOM 622 C C . GLY A 1 83 ? 4.102 6.557 -12.567 1.00 89.19 83 GLY A C 1
ATOM 623 O O . GLY A 1 83 ? 3.112 6.797 -11.875 1.00 89.19 83 GLY A O 1
ATOM 624 N N . LEU A 1 84 ? 4.183 6.889 -13.861 1.00 92.44 84 LEU A N 1
ATOM 625 C CA . LEU A 1 84 ? 3.130 7.614 -14.575 1.00 92.44 84 LEU A CA 1
ATOM 626 C C . LEU A 1 84 ? 1.781 6.888 -14.480 1.00 92.44 84 LEU A C 1
ATOM 628 O O . LEU A 1 84 ? 0.809 7.453 -13.982 1.00 92.44 84 LEU A O 1
ATOM 632 N N . GLY A 1 85 ? 1.730 5.601 -14.841 1.00 90.31 85 GLY A N 1
ATOM 633 C CA . GLY A 1 85 ? 0.484 4.833 -14.779 1.00 90.31 85 GLY A CA 1
ATOM 634 C C . GLY A 1 85 ? -0.072 4.667 -13.357 1.00 90.31 85 GLY A C 1
ATOM 635 O O . GLY A 1 85 ? -1.287 4.598 -13.176 1.00 90.31 85 GLY A O 1
ATOM 636 N N . GLY A 1 86 ? 0.797 4.599 -12.342 1.00 89.25 86 GLY A N 1
ATOM 637 C CA . GLY A 1 86 ? 0.373 4.543 -10.940 1.00 89.25 86 GLY A CA 1
ATOM 638 C C . GLY A 1 86 ? -0.311 5.836 -10.491 1.00 89.25 86 GLY A C 1
ATOM 639 O O . GLY A 1 86 ? -1.414 5.786 -9.936 1.00 89.25 86 GLY A O 1
ATOM 640 N N . SER A 1 87 ? 0.316 6.975 -10.792 1.00 89.19 87 SER A N 1
ATOM 641 C CA . SER A 1 87 ? -0.181 8.312 -10.455 1.00 89.19 87 SER A CA 1
ATOM 642 C C . SER A 1 87 ? -1.455 8.676 -11.211 1.00 89.19 87 SER A C 1
ATOM 644 O O . SER A 1 87 ? -2.370 9.231 -10.605 1.00 89.19 87 SER A O 1
ATOM 646 N N . SER A 1 88 ? -1.572 8.313 -12.493 1.00 91.25 88 SER A N 1
ATOM 647 C CA . SER A 1 88 ? -2.799 8.546 -13.266 1.00 91.25 88 SER A CA 1
ATOM 648 C C . SER A 1 88 ? -4.009 7.860 -12.628 1.00 91.25 88 SER A C 1
ATOM 650 O O . SER A 1 88 ? -5.039 8.497 -12.432 1.00 91.25 88 SER A O 1
ATOM 652 N N . MET A 1 89 ? -3.887 6.590 -12.223 1.00 89.00 89 MET A N 1
ATOM 653 C CA . MET A 1 89 ? -4.987 5.891 -11.540 1.00 89.00 89 MET A CA 1
ATOM 654 C C . MET A 1 89 ? -5.249 6.439 -10.135 1.00 89.00 89 MET A C 1
ATOM 656 O O . MET A 1 89 ? -6.402 6.538 -9.716 1.00 89.00 89 MET A O 1
ATOM 660 N N . ALA A 1 90 ? -4.198 6.842 -9.415 1.00 87.62 90 ALA A N 1
ATOM 661 C CA . ALA A 1 90 ? -4.344 7.452 -8.097 1.00 87.62 90 ALA A CA 1
ATOM 662 C C . ALA A 1 90 ? -5.088 8.798 -8.155 1.00 87.62 90 ALA A C 1
ATOM 664 O O . ALA A 1 90 ? -5.867 9.093 -7.248 1.00 87.62 90 ALA A O 1
ATOM 665 N N . LEU A 1 91 ? -4.888 9.587 -9.218 1.00 90.56 91 LEU A N 1
ATOM 666 C CA . LEU A 1 91 ? -5.610 10.838 -9.459 1.00 90.56 91 LEU A CA 1
ATOM 667 C C . LEU A 1 91 ? -7.120 10.583 -9.531 1.00 90.56 91 LEU A C 1
ATOM 669 O O . LEU A 1 91 ? -7.874 11.154 -8.747 1.00 90.56 91 LEU A O 1
ATOM 673 N N . PHE A 1 92 ? -7.557 9.683 -10.415 1.00 90.62 92 PHE A N 1
ATOM 674 C CA . PHE A 1 92 ? -8.980 9.364 -10.561 1.00 90.62 92 PHE A CA 1
ATOM 675 C C . PHE A 1 92 ? -9.561 8.711 -9.306 1.00 90.62 92 PHE A C 1
ATOM 677 O O . PHE A 1 92 ? -10.670 9.053 -8.908 1.00 90.62 92 PHE A O 1
ATOM 684 N N . GLY A 1 93 ? -8.808 7.827 -8.645 1.00 87.38 93 GLY A N 1
ATOM 685 C CA . GLY A 1 93 ? -9.246 7.198 -7.398 1.00 87.38 93 GLY A CA 1
ATOM 686 C C . GLY A 1 93 ? -9.478 8.209 -6.273 1.00 87.38 93 GLY A C 1
ATOM 687 O O . GLY A 1 93 ? -10.483 8.122 -5.570 1.00 87.38 93 GLY A O 1
ATOM 688 N N . ARG A 1 94 ? -8.589 9.200 -6.122 1.00 87.50 94 ARG A N 1
ATOM 689 C CA . ARG A 1 94 ? -8.742 10.256 -5.109 1.00 87.50 94 ARG A CA 1
ATOM 690 C C . ARG A 1 94 ? -9.818 11.271 -5.466 1.00 87.50 94 ARG A C 1
ATOM 692 O O . ARG A 1 94 ? -10.611 11.606 -4.597 1.00 87.50 94 ARG A O 1
ATOM 699 N N . VAL A 1 95 ? -9.854 11.754 -6.709 1.00 90.00 95 VAL A N 1
ATOM 700 C CA . VAL A 1 95 ? -10.850 12.748 -7.141 1.00 90.00 95 VAL A CA 1
ATOM 701 C C . VAL A 1 95 ? -12.248 12.133 -7.152 1.00 90.00 95 VAL A C 1
ATOM 703 O O . VAL A 1 95 ? -13.163 12.690 -6.559 1.00 90.00 95 VAL A O 1
ATOM 706 N N . GLY A 1 96 ? -12.413 10.954 -7.756 1.00 88.50 96 GLY A N 1
ATOM 707 C CA . GLY A 1 96 ? -13.700 10.259 -7.801 1.00 88.50 96 GLY A CA 1
ATOM 708 C C . GLY A 1 96 ? -14.187 9.835 -6.415 1.00 88.50 96 GLY A C 1
ATOM 709 O O . GLY A 1 96 ? -15.339 10.082 -6.068 1.00 88.50 96 GLY A O 1
ATOM 710 N N . GLY A 1 97 ? -13.304 9.261 -5.591 1.00 85.75 97 GLY A N 1
ATOM 711 C CA . GLY A 1 97 ? -13.634 8.917 -4.206 1.00 85.75 97 GLY A CA 1
ATOM 712 C C . GLY A 1 97 ? -13.953 10.144 -3.347 1.00 85.75 97 GLY A C 1
ATOM 713 O O . GLY A 1 97 ? -14.883 10.101 -2.550 1.00 85.75 97 GLY A O 1
ATOM 714 N N . GLY A 1 98 ? -13.233 11.251 -3.540 1.00 88.81 98 GLY A N 1
ATOM 715 C CA . GLY A 1 98 ? -13.458 12.502 -2.812 1.00 88.81 98 GLY A CA 1
ATOM 716 C C . GLY A 1 98 ? -14.757 13.221 -3.179 1.00 88.81 98 GLY A C 1
ATOM 717 O O . GLY A 1 98 ? -15.265 13.970 -2.362 1.00 88.81 98 GLY A O 1
ATOM 718 N N . ILE A 1 99 ? -15.307 12.995 -4.376 1.00 92.56 99 ILE A N 1
ATOM 719 C CA . ILE A 1 99 ? -16.645 13.493 -4.741 1.00 92.56 99 ILE A CA 1
ATOM 720 C C . ILE A 1 99 ? -17.744 12.611 -4.130 1.00 92.56 99 ILE A C 1
ATOM 722 O O . ILE A 1 99 ? -18.819 13.104 -3.805 1.00 92.56 99 ILE A O 1
ATOM 726 N N . TYR A 1 100 ? -17.497 11.304 -4.008 1.00 90.31 100 TYR A N 1
ATOM 727 C CA . TYR A 1 100 ? -18.472 10.354 -3.471 1.00 90.31 100 TYR A CA 1
ATOM 728 C C . TYR A 1 100 ? -18.661 10.467 -1.950 1.00 90.31 100 TYR A C 1
ATOM 730 O O . TYR A 1 100 ? -19.764 10.229 -1.461 1.00 90.31 100 TYR A O 1
ATOM 738 N N . THR A 1 101 ? -17.577 10.746 -1.219 1.00 84.75 101 THR A N 1
ATOM 739 C CA . THR A 1 101 ? -17.541 10.734 0.256 1.00 84.75 101 THR A CA 1
ATOM 740 C C . THR A 1 101 ? -17.786 12.121 0.821 1.00 84.75 101 THR A C 1
ATOM 742 O O . THR A 1 101 ? -18.552 12.215 1.804 1.00 84.75 101 THR A O 1
#

Radius of gyration: 18.33 Å; Cα contacts (8 Å, |Δi|>4): 61; chains: 1; bounding box: 42×23×50 Å

Sequence (101 aa):
GAITSVISGFLGMKIATYANARTTLEARKGVGKAFIVAFRSGAVMGFLLAANGLLVLYITILLFKLYYGEDWGGLFESITGYGLGGSSMALFGRVGGGIYT

Organism: Opuntia streptacantha (NCBI:txid393608)

InterPro domains:
  IPR004131 Pyrophosphate-energised proton pump [PF03030] (1-101)
  IPR004131 Pyrophosphate-energised proton pump [PTHR31998] (1-101)

Solvent-accessible surface area (backbone atoms only — not comparable to full-atom values): 5332 Å² total; per-residue (Å²): 59,36,68,60,38,53,52,44,53,50,54,40,50,52,44,48,68,61,40,53,64,52,25,59,59,31,41,78,76,34,66,72,52,15,48,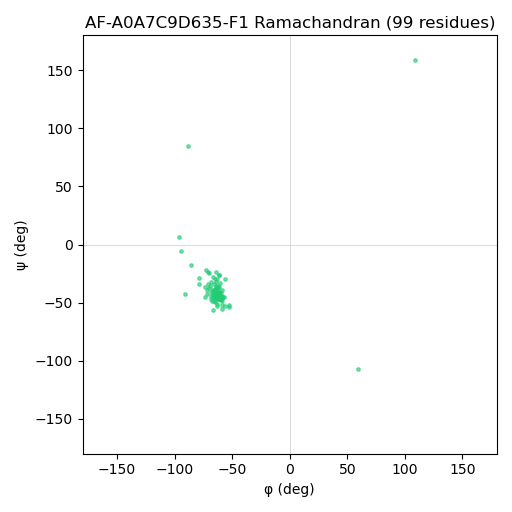53,49,50,50,50,42,52,48,54,41,51,53,50,45,53,52,50,54,51,50,52,51,52,52,50,51,55,57,44,43,74,74,42,67,87,45,63,66,66,42,52,59,57,51,51,51,33,57,52,36,24,51,56,47,49,50,52,54,50,55,55,48,63,72,74,106

Mean predicted aligned error: 4.93 Å

Secondary structure (DSSP, 8-state):
-HHHHHHHHHHHHHHHHHHHHHHHHHHTT-HHHHHHHHHHHHHHHHHHHHHHHHHHHHHHHHHHHHHHTT-HHHHHHHHHHHHHHHHHHHHHHHHHHHHH-